Protein AF-A0AAV4E1S9-F1 (afdb_monomer_lite)

Structure (mmCIF, N/CA/C/O backbone):
data_AF-A0AAV4E1S9-F1
#
_entry.id   AF-A0AAV4E1S9-F1
#
loop_
_atom_site.group_PDB
_atom_site.id
_atom_site.type_symbol
_atom_site.label_atom_id
_atom_site.label_alt_id
_atom_site.label_comp_id
_atom_site.label_asym_id
_atom_site.label_entity_id
_atom_site.label_seq_id
_atom_site.pdbx_PDB_ins_code
_atom_site.Cartn_x
_atom_site.Cartn_y
_atom_site.Cartn_z
_atom_site.occupancy
_atom_site.B_iso_or_equiv
_atom_site.auth_seq_id
_atom_site.auth_comp_id
_atom_site.auth_asym_id
_atom_site.auth_atom_id
_atom_site.pdbx_PDB_model_num
ATOM 1 N N . MET A 1 1 ? -1.594 -11.012 10.036 1.00 68.56 1 MET A N 1
ATOM 2 C CA . MET A 1 1 ? -0.171 -11.069 10.429 1.00 68.56 1 MET A CA 1
ATOM 3 C C . MET A 1 1 ? 0.637 -10.473 9.290 1.00 68.56 1 MET A C 1
ATOM 5 O O . MET A 1 1 ? 0.199 -10.654 8.155 1.00 68.56 1 MET A O 1
ATOM 9 N N . PRO A 1 2 ? 1.714 -9.728 9.569 1.00 79.94 2 PRO A N 1
ATOM 10 C CA . PRO A 1 2 ? 2.606 -9.254 8.524 1.00 79.94 2 PRO A CA 1
ATOM 11 C C . PRO A 1 2 ? 3.521 -10.370 8.005 1.00 79.94 2 PRO A C 1
ATOM 13 O O . PRO A 1 2 ? 3.638 -11.422 8.634 1.00 79.94 2 PRO A O 1
ATOM 16 N N . ASP A 1 3 ? 4.177 -10.119 6.878 1.00 80.44 3 ASP A N 1
ATOM 17 C CA . ASP A 1 3 ? 5.277 -10.945 6.383 1.00 80.44 3 ASP A CA 1
ATOM 18 C C . ASP A 1 3 ? 6.614 -10.642 7.104 1.00 80.44 3 ASP A C 1
ATOM 20 O O . ASP A 1 3 ? 6.683 -9.837 8.037 1.00 80.44 3 ASP A O 1
ATOM 24 N N . ASN A 1 4 ? 7.710 -11.247 6.634 1.00 83.25 4 ASN A N 1
ATOM 25 C CA . ASN A 1 4 ? 9.062 -11.036 7.177 1.00 83.25 4 ASN A CA 1
ATOM 26 C C . ASN A 1 4 ? 9.593 -9.597 7.012 1.00 83.25 4 ASN A C 1
ATOM 28 O O . ASN A 1 4 ? 10.620 -9.252 7.591 1.00 83.25 4 ASN A O 1
ATOM 32 N N . CYS A 1 5 ? 8.923 -8.760 6.218 1.00 82.69 5 CYS A N 1
ATOM 33 C CA . CYS A 1 5 ? 9.245 -7.350 6.022 1.00 82.69 5 CYS A CA 1
ATOM 34 C C . CYS A 1 5 ? 8.257 -6.425 6.741 1.00 82.69 5 CYS A C 1
ATOM 36 O O . CYS A 1 5 ? 8.183 -5.246 6.415 1.00 82.69 5 CYS A O 1
ATOM 38 N N . ASN A 1 6 ? 7.491 -6.937 7.706 1.00 86.50 6 ASN A N 1
ATOM 39 C CA . ASN A 1 6 ? 6.443 -6.196 8.403 1.00 86.50 6 ASN A CA 1
ATOM 40 C C . ASN A 1 6 ? 5.324 -5.666 7.473 1.00 86.50 6 ASN A C 1
ATOM 42 O O . ASN A 1 6 ? 4.583 -4.757 7.844 1.00 86.50 6 ASN A O 1
ATOM 46 N N . ARG A 1 7 ? 5.170 -6.235 6.268 1.00 85.44 7 ARG A N 1
ATOM 47 C CA . ARG A 1 7 ? 4.141 -5.849 5.296 1.00 85.44 7 ARG A CA 1
ATOM 48 C C . ARG A 1 7 ? 2.847 -6.584 5.597 1.00 85.44 7 ARG A C 1
ATOM 50 O O . ARG A 1 7 ? 2.787 -7.810 5.658 1.00 85.44 7 ARG A O 1
ATOM 57 N N . TYR A 1 8 ? 1.787 -5.810 5.761 1.00 87.19 8 TYR A N 1
ATOM 58 C CA . TYR A 1 8 ? 0.424 -6.297 5.968 1.00 87.19 8 TYR A CA 1
ATOM 59 C C . TYR A 1 8 ? -0.323 -6.449 4.639 1.00 87.19 8 TYR A C 1
ATOM 61 O O . TYR A 1 8 ? 0.042 -5.789 3.667 1.00 87.19 8 TYR A O 1
ATOM 69 N N . PRO A 1 9 ? -1.434 -7.213 4.596 1.00 85.44 9 PRO A N 1
ATOM 70 C CA . PRO A 1 9 ? -2.255 -7.354 3.391 1.00 85.44 9 PRO A CA 1
ATOM 71 C C . PRO A 1 9 ? -2.634 -6.027 2.714 1.00 85.44 9 PRO A C 1
ATOM 73 O O . PRO A 1 9 ? -2.712 -5.977 1.491 1.00 85.44 9 PRO A O 1
ATOM 76 N N . LEU A 1 10 ? -2.813 -4.944 3.484 1.00 88.06 10 LEU A N 1
ATOM 77 C CA . LEU A 1 10 ? -3.147 -3.625 2.937 1.00 88.06 10 LEU A CA 1
ATOM 78 C C . LEU A 1 10 ? -2.001 -3.007 2.116 1.00 88.06 10 LEU A C 1
ATOM 80 O O . LEU A 1 10 ? -2.277 -2.342 1.124 1.00 88.06 10 LEU A O 1
ATOM 84 N N . HIS A 1 11 ? -0.735 -3.275 2.463 1.00 88.00 11 HIS A N 1
ATOM 85 C CA . HIS A 1 11 ? 0.420 -2.824 1.671 1.00 88.00 11 HIS A CA 1
ATOM 86 C C . HIS A 1 11 ? 0.358 -3.416 0.261 1.00 88.00 11 HIS A C 1
ATOM 88 O O . HIS A 1 11 ? 0.457 -2.704 -0.736 1.00 88.00 11 HIS A O 1
ATOM 94 N N . TYR A 1 12 ? 0.094 -4.721 0.174 1.00 85.62 12 TYR A N 1
ATOM 95 C CA . TYR A 1 12 ? -0.043 -5.403 -1.107 1.00 85.62 12 TYR A CA 1
ATOM 96 C C . TYR A 1 12 ? -1.308 -4.984 -1.853 1.00 85.62 12 TYR A C 1
ATOM 98 O O . TYR A 1 12 ? -1.244 -4.758 -3.057 1.00 85.62 12 TYR A O 1
ATOM 106 N N . ALA A 1 13 ? -2.440 -4.808 -1.166 1.00 87.56 13 ALA A N 1
ATOM 107 C CA . ALA A 1 13 ? -3.679 -4.356 -1.798 1.00 87.56 13 ALA A CA 1
ATOM 108 C C . ALA A 1 13 ? -3.504 -3.007 -2.516 1.00 87.56 13 ALA A C 1
ATOM 110 O O . ALA A 1 13 ? -3.992 -2.840 -3.631 1.00 87.56 13 ALA A O 1
ATOM 111 N N . CYS A 1 14 ? -2.741 -2.079 -1.936 1.00 87.38 14 CYS A N 1
ATOM 112 C CA . CYS A 1 14 ? -2.390 -0.797 -2.552 1.00 87.38 14 CYS A CA 1
ATOM 113 C C . CYS A 1 14 ? -1.410 -0.907 -3.735 1.00 87.38 14 CYS A C 1
ATOM 115 O O . CYS A 1 14 ? -1.243 0.052 -4.477 1.00 87.38 14 CYS A O 1
ATOM 117 N N . SER A 1 15 ? -0.766 -2.056 -3.940 1.00 85.50 15 SER A N 1
ATOM 118 C CA . SER A 1 15 ? 0.112 -2.307 -5.095 1.00 85.50 15 SER A CA 1
ATOM 119 C C . SER A 1 15 ? -0.562 -3.046 -6.256 1.00 85.50 15 SER A C 1
ATOM 121 O O . SER A 1 15 ? 0.041 -3.214 -7.315 1.00 85.50 15 SER A O 1
ATOM 123 N N . LEU A 1 16 ? -1.807 -3.497 -6.076 1.00 84.38 16 LEU A N 1
ATOM 124 C CA . LEU A 1 16 ? -2.567 -4.204 -7.107 1.00 84.38 16 LEU A CA 1
ATOM 125 C C . LEU A 1 16 ? -3.156 -3.246 -8.160 1.00 84.38 16 LEU A C 1
ATOM 127 O O . LEU A 1 16 ? -3.259 -2.041 -7.923 1.00 84.38 16 LEU A O 1
ATOM 131 N N . PRO A 1 17 ? -3.612 -3.773 -9.314 1.00 83.75 17 PRO A N 1
ATOM 132 C CA . PRO A 1 17 ? -4.398 -3.010 -10.272 1.00 83.75 17 PRO A CA 1
ATOM 133 C C . PRO A 1 17 ? -5.623 -2.329 -9.676 1.00 83.75 17 PRO A C 1
ATOM 135 O O . PRO A 1 17 ? -6.301 -2.946 -8.868 1.00 83.75 17 PRO A O 1
ATOM 138 N N . ASP A 1 18 ? -5.937 -1.103 -10.109 1.00 78.94 18 ASP A N 1
ATOM 139 C CA . ASP A 1 18 ? -7.000 -0.253 -9.534 1.00 78.94 18 ASP A CA 1
ATOM 140 C C . ASP A 1 18 ? -8.337 -0.976 -9.314 1.00 78.94 18 ASP A C 1
ATOM 142 O O . ASP A 1 18 ? -9.000 -0.760 -8.299 1.00 78.94 18 ASP A O 1
ATOM 146 N N . GLU A 1 19 ? -8.729 -1.848 -10.245 1.00 79.81 19 GLU A N 1
ATOM 147 C CA . GLU A 1 19 ? -9.961 -2.637 -10.147 1.00 79.81 19 GLU A CA 1
ATOM 148 C C . GLU A 1 19 ? -9.923 -3.643 -8.983 1.00 79.81 19 GLU A C 1
ATOM 150 O O . GLU A 1 19 ? -10.890 -3.762 -8.236 1.00 79.81 19 GLU A O 1
ATOM 155 N N . GLN A 1 20 ? -8.790 -4.319 -8.777 1.00 79.69 20 GLN A N 1
ATOM 156 C CA . GLN A 1 20 ? -8.595 -5.281 -7.686 1.00 79.69 20 GLN A CA 1
ATOM 157 C C . GLN A 1 20 ? -8.253 -4.581 -6.369 1.00 79.69 20 GLN A C 1
ATOM 159 O O . GLN A 1 20 ? -8.795 -4.929 -5.323 1.00 79.69 20 GLN A O 1
ATOM 164 N N . SER A 1 21 ? -7.400 -3.560 -6.417 1.00 84.94 21 SER A N 1
ATOM 165 C CA . SER A 1 21 ? -6.961 -2.789 -5.259 1.00 84.94 21 SER A CA 1
ATOM 166 C C . SER A 1 21 ? -8.144 -2.231 -4.472 1.00 84.94 21 SER A C 1
ATOM 168 O O . SER A 1 21 ? -8.225 -2.451 -3.267 1.00 84.94 21 SER A O 1
ATOM 170 N N . ARG A 1 22 ? -9.115 -1.594 -5.143 1.00 84.81 22 ARG A N 1
ATOM 171 C CA . ARG A 1 22 ? -10.286 -0.996 -4.475 1.00 84.81 22 ARG A CA 1
ATOM 172 C C . ARG A 1 22 ? -11.092 -2.004 -3.664 1.00 84.81 22 ARG A C 1
ATOM 174 O O . ARG A 1 22 ? -11.460 -1.713 -2.528 1.00 84.81 22 ARG A O 1
ATOM 181 N N . GLU A 1 23 ? -11.349 -3.176 -4.234 1.00 86.88 23 GLU A N 1
ATOM 182 C CA . GLU A 1 23 ? -12.148 -4.212 -3.581 1.00 86.88 23 GLU A CA 1
ATOM 183 C C . GLU A 1 23 ? -11.409 -4.812 -2.378 1.00 86.88 23 GLU A C 1
ATOM 185 O O . GLU A 1 23 ? -11.977 -4.932 -1.291 1.00 86.88 23 GLU A O 1
ATOM 190 N N . PHE A 1 24 ? -10.116 -5.110 -2.533 1.00 86.12 24 PHE A N 1
ATOM 191 C CA . PHE A 1 24 ? -9.290 -5.633 -1.443 1.00 86.12 24 PHE A CA 1
ATOM 192 C C . PHE A 1 24 ? -9.093 -4.613 -0.320 1.00 86.12 24 PHE A C 1
ATOM 194 O O . PHE A 1 24 ? -9.242 -4.963 0.849 1.00 86.12 24 PHE A O 1
ATOM 201 N N . VAL A 1 25 ? -8.800 -3.353 -0.653 1.00 85.88 25 VAL A N 1
ATOM 202 C CA . VAL A 1 25 ? -8.674 -2.266 0.327 1.00 85.88 25 VAL A CA 1
ATOM 203 C C . VAL A 1 25 ? -9.973 -2.121 1.115 1.00 85.88 25 VAL A C 1
ATOM 205 O O . VAL A 1 25 ? -9.926 -2.090 2.341 1.00 85.88 25 VAL A O 1
ATOM 208 N N . ARG A 1 26 ? -11.134 -2.129 0.446 1.00 87.06 26 ARG A N 1
ATOM 209 C CA . ARG A 1 26 ? -12.439 -2.069 1.119 1.00 87.06 26 ARG A CA 1
ATOM 210 C C . ARG A 1 26 ? -12.612 -3.202 2.132 1.00 87.06 26 ARG A C 1
ATOM 212 O O . ARG A 1 26 ? -12.860 -2.933 3.303 1.00 87.06 26 ARG A O 1
ATOM 219 N N . VAL A 1 27 ? -12.434 -4.454 1.706 1.00 86.94 27 VAL A N 1
ATOM 220 C CA . VAL A 1 27 ? -12.627 -5.633 2.573 1.00 86.94 27 VAL A CA 1
ATOM 221 C C . VAL A 1 27 ? -11.648 -5.645 3.753 1.00 86.94 27 VAL A C 1
ATOM 223 O O . VAL A 1 27 ? -12.012 -6.029 4.865 1.00 86.94 27 VAL A O 1
ATOM 226 N N . LEU A 1 28 ? -10.400 -5.223 3.535 1.00 85.38 28 LEU A N 1
ATOM 227 C CA . LEU A 1 28 ? -9.382 -5.172 4.586 1.00 85.38 28 LEU A CA 1
ATOM 228 C C . LEU A 1 28 ? -9.667 -4.060 5.606 1.00 85.38 28 LEU A C 1
ATOM 230 O O . LEU A 1 28 ? -9.558 -4.295 6.812 1.00 85.38 28 LEU A O 1
ATOM 234 N N . LEU A 1 29 ? -10.098 -2.884 5.141 1.00 81.69 29 LEU A N 1
ATOM 235 C CA . LEU A 1 29 ? -10.469 -1.766 6.009 1.00 81.69 29 LEU A CA 1
ATOM 236 C C . LEU A 1 29 ? -11.767 -2.026 6.786 1.00 81.69 29 LEU A C 1
ATOM 238 O O . LEU A 1 29 ? -11.888 -1.561 7.913 1.00 81.69 29 LEU A O 1
ATOM 242 N N . GLU A 1 30 ? -12.706 -2.817 6.263 1.00 84.06 30 GLU A N 1
ATOM 243 C CA . GLU A 1 30 ? -13.911 -3.224 7.008 1.00 84.06 30 GLU A CA 1
ATOM 244 C C . GLU A 1 30 ? -13.597 -4.081 8.245 1.00 84.06 30 GLU A C 1
ATOM 246 O O . GLU A 1 30 ? -14.382 -4.122 9.194 1.00 84.06 30 GLU A O 1
ATOM 251 N N . LYS A 1 31 ? -12.460 -4.786 8.250 1.00 75.12 31 LYS A N 1
ATOM 252 C CA . LYS A 1 31 ? -12.089 -5.709 9.330 1.00 75.12 31 LYS A CA 1
ATOM 253 C C . LYS A 1 31 ? -11.265 -5.054 10.435 1.00 75.12 31 LYS A C 1
ATOM 255 O O . LYS A 1 31 ? -11.423 -5.463 11.580 1.00 75.12 31 LYS A O 1
ATOM 260 N N . ASN A 1 32 ? -10.378 -4.108 10.109 1.00 71.31 32 ASN A N 1
ATOM 261 C CA . ASN A 1 32 ? -9.557 -3.366 11.081 1.00 71.31 32 ASN A CA 1
ATOM 262 C C . ASN A 1 32 ? -8.884 -2.135 10.427 1.00 71.31 32 ASN A C 1
ATOM 264 O O . ASN A 1 32 ? -7.699 -2.187 10.088 1.00 71.31 32 ASN A O 1
ATOM 268 N N . PRO A 1 33 ? -9.603 -1.011 10.264 1.00 69.19 33 PRO A N 1
ATOM 269 C CA . PRO A 1 33 ? -9.119 0.121 9.473 1.00 69.19 33 PRO A CA 1
ATOM 270 C C . PRO A 1 33 ? -7.924 0.831 10.129 1.00 69.19 33 PRO A C 1
ATOM 272 O O . PRO A 1 33 ? -6.889 1.029 9.499 1.00 69.19 33 PRO A O 1
ATOM 275 N N . GLU A 1 34 ? -8.009 1.130 11.430 1.00 67.75 34 GLU A N 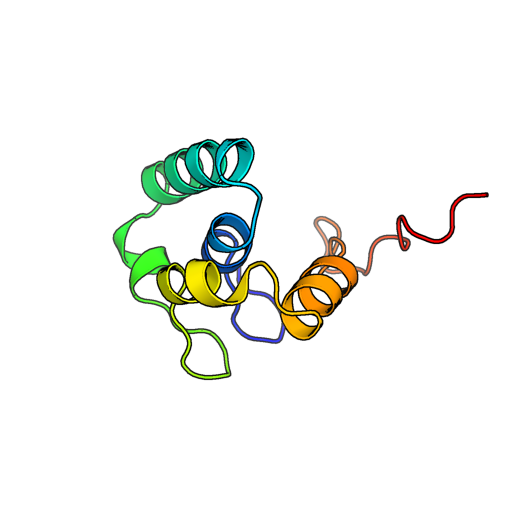1
ATOM 276 C CA . GLU A 1 34 ? -6.988 1.944 12.103 1.00 67.75 34 GLU A CA 1
ATOM 277 C C . GLU A 1 34 ? -5.622 1.269 12.209 1.00 67.75 34 GLU A C 1
ATOM 279 O O . GLU A 1 34 ? -4.591 1.936 12.125 1.00 67.75 34 GLU A O 1
ATOM 284 N N . GLN A 1 35 ? -5.605 -0.044 12.447 1.00 66.88 35 GLN A N 1
ATOM 285 C CA . GLN A 1 35 ? -4.353 -0.751 12.687 1.00 66.88 35 GLN A CA 1
ATOM 286 C C . GLN A 1 35 ? -3.580 -0.943 11.384 1.00 66.88 35 GLN A C 1
ATOM 288 O O . GLN A 1 35 ? -2.353 -0.888 11.401 1.00 66.88 35 GLN A O 1
ATOM 293 N N . MET A 1 36 ? -4.291 -1.142 10.271 1.00 69.56 36 MET A N 1
ATOM 294 C CA . MET A 1 36 ? -3.687 -1.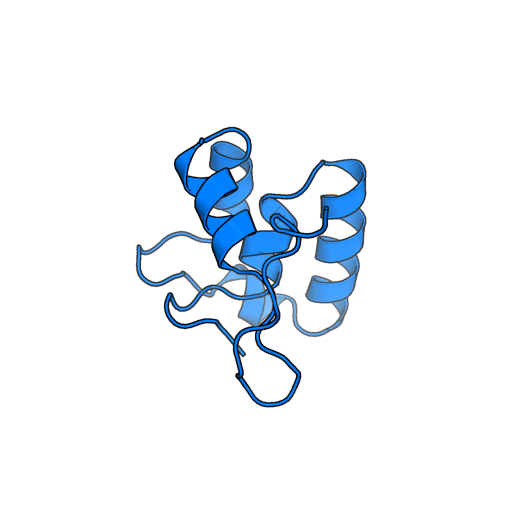421 8.973 1.00 69.56 36 MET A CA 1
ATOM 295 C C . MET A 1 36 ? -3.189 -0.156 8.275 1.00 69.56 36 MET A C 1
ATOM 297 O O . MET A 1 36 ? -2.148 -0.223 7.639 1.00 69.56 36 MET A O 1
ATOM 301 N N . GLU A 1 37 ? -3.869 0.988 8.414 1.00 71.88 37 GLU A N 1
ATOM 302 C CA . GLU A 1 37 ? -3.412 2.249 7.803 1.00 71.88 37 GLU A CA 1
ATOM 303 C C . GLU A 1 37 ? -2.198 2.862 8.510 1.00 71.88 37 GLU A C 1
ATOM 305 O O . GLU A 1 37 ? -1.383 3.519 7.869 1.00 71.88 37 GLU A O 1
ATOM 310 N N . LYS A 1 38 ? -2.066 2.658 9.828 1.00 78.38 38 LYS A N 1
ATOM 311 C CA . LYS A 1 38 ? -1.018 3.288 10.653 1.00 78.38 38 LYS A CA 1
ATOM 312 C C . LYS A 1 38 ? 0.238 2.426 10.821 1.00 78.38 38 LYS A C 1
ATOM 314 O O . LYS A 1 38 ? 1.175 2.855 11.492 1.00 78.38 38 LYS A O 1
ATOM 319 N N . THR A 1 39 ? 0.265 1.209 10.277 1.00 83.00 39 THR A N 1
ATOM 320 C CA . THR A 1 39 ? 1.440 0.331 10.363 1.00 83.00 39 THR A CA 1
ATOM 321 C C . THR A 1 39 ? 2.333 0.503 9.148 1.00 83.00 39 THR A C 1
ATOM 323 O O . THR A 1 39 ? 1.885 0.323 8.023 1.00 83.00 39 THR A O 1
ATOM 326 N N . MET A 1 40 ? 3.602 0.812 9.400 1.00 89.44 40 MET A N 1
ATOM 327 C CA . MET A 1 40 ? 4.647 0.840 8.381 1.00 89.44 40 MET A CA 1
ATOM 328 C C . MET A 1 40 ? 5.277 -0.542 8.211 1.00 89.44 40 MET A C 1
ATOM 330 O O . MET A 1 40 ? 5.362 -1.321 9.170 1.00 89.44 40 MET A O 1
ATOM 334 N N . ASP A 1 41 ? 5.780 -0.812 7.0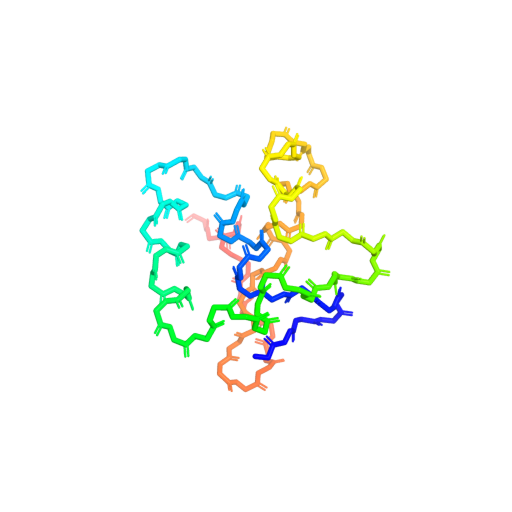13 1.00 88.38 41 ASP A N 1
ATOM 335 C CA . ASP A 1 41 ? 6.677 -1.936 6.772 1.00 88.38 41 ASP A CA 1
ATOM 336 C C . ASP A 1 41 ? 8.080 -1.710 7.385 1.00 88.38 41 ASP A C 1
ATOM 338 O O . ASP A 1 41 ? 8.340 -0.722 8.079 1.00 88.38 41 ASP A O 1
ATOM 342 N N . LYS A 1 42 ? 8.999 -2.658 7.168 1.00 88.81 42 LYS A N 1
ATOM 343 C CA . LYS A 1 42 ? 10.383 -2.602 7.673 1.00 88.81 42 LYS A CA 1
ATOM 344 C C . LYS A 1 42 ? 11.176 -1.393 7.160 1.00 88.81 42 LYS A C 1
ATOM 346 O O . LYS A 1 42 ? 12.165 -1.021 7.786 1.00 88.81 42 LYS A O 1
ATOM 351 N N . ASP A 1 43 ? 10.765 -0.830 6.026 1.00 88.06 43 ASP A N 1
ATOM 352 C CA . ASP A 1 43 ? 11.434 0.268 5.335 1.00 88.06 43 ASP A CA 1
ATOM 353 C C . ASP A 1 43 ? 10.794 1.621 5.707 1.00 88.06 43 ASP A C 1
ATOM 355 O O . ASP A 1 43 ? 11.201 2.668 5.204 1.00 88.06 43 ASP A O 1
ATOM 359 N N . GLY A 1 44 ? 9.819 1.618 6.626 1.00 90.88 44 GLY A N 1
ATOM 360 C CA . GLY A 1 44 ? 9.116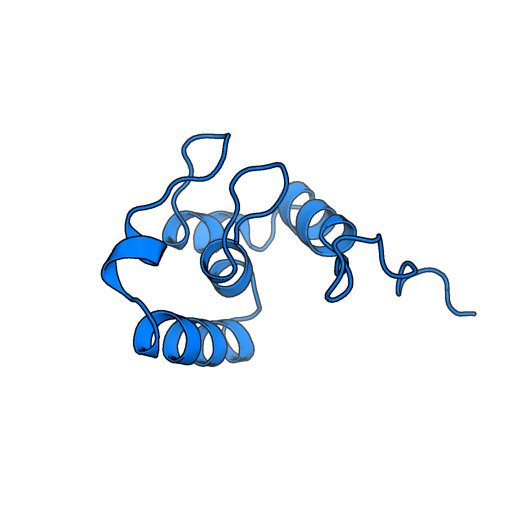 2.818 7.072 1.00 90.88 44 GLY A CA 1
ATOM 361 C C . GLY A 1 44 ? 8.043 3.292 6.091 1.00 90.88 44 GLY A C 1
ATOM 362 O O . GLY A 1 44 ? 7.650 4.454 6.156 1.00 90.88 44 GLY A O 1
ATOM 363 N N . VAL A 1 45 ? 7.588 2.423 5.184 1.00 89.44 45 VAL A N 1
ATOM 364 C CA . VAL A 1 45 ? 6.617 2.763 4.139 1.00 89.44 45 VAL A CA 1
ATOM 365 C C . VAL A 1 45 ? 5.211 2.377 4.588 1.00 89.44 45 VAL A C 1
ATOM 367 O O . VAL A 1 45 ? 4.977 1.257 5.045 1.00 89.44 45 VAL A O 1
ATOM 370 N N . TYR A 1 46 ? 4.262 3.296 4.435 1.00 90.12 46 TYR A N 1
ATOM 371 C CA . TYR A 1 46 ? 2.847 3.058 4.708 1.00 90.12 46 TYR A CA 1
ATOM 372 C C . TYR A 1 46 ? 2.147 2.353 3.537 1.00 90.12 46 TYR A C 1
ATOM 374 O O . TYR A 1 46 ? 2.549 2.507 2.379 1.00 90.12 46 TYR A O 1
ATOM 382 N N . PRO A 1 47 ? 1.013 1.667 3.779 1.00 87.69 47 PRO A N 1
ATOM 383 C CA . PRO A 1 47 ? 0.263 1.009 2.715 1.00 87.69 47 PRO A CA 1
ATOM 384 C C . PRO A 1 47 ? -0.122 1.946 1.568 1.00 87.69 47 PRO A C 1
ATOM 386 O O . PRO A 1 47 ? -0.014 1.573 0.408 1.00 87.69 47 PRO A O 1
ATOM 389 N N . ALA A 1 48 ? -0.549 3.176 1.865 1.00 86.31 48 ALA A N 1
ATOM 390 C CA . ALA A 1 48 ? -0.963 4.135 0.839 1.00 86.31 48 ALA A CA 1
ATOM 391 C C . ALA A 1 48 ? 0.184 4.536 -0.109 1.00 86.31 48 ALA A C 1
ATOM 393 O O . ALA A 1 48 ? -0.055 4.856 -1.271 1.00 86.31 48 ALA A O 1
ATOM 394 N N . GLU A 1 49 ? 1.436 4.477 0.349 1.00 87.50 49 GLU A N 1
ATOM 395 C CA . GLU A 1 49 ? 2.609 4.853 -0.446 1.00 87.50 49 GLU A CA 1
ATOM 396 C C . GLU A 1 49 ? 2.994 3.779 -1.477 1.00 87.50 49 GLU A C 1
ATOM 398 O O . GLU A 1 49 ? 3.698 4.070 -2.448 1.00 87.50 49 GLU A O 1
ATOM 403 N N . TYR A 1 50 ? 2.472 2.554 -1.339 1.00 87.00 50 TYR A N 1
ATOM 404 C CA . TYR A 1 50 ? 2.653 1.488 -2.330 1.00 87.00 50 TYR A CA 1
ATOM 405 C C . TYR A 1 50 ? 1.961 1.807 -3.664 1.00 87.00 50 TYR A C 1
ATOM 407 O O . TYR A 1 50 ? 2.440 1.362 -4.708 1.00 87.00 50 TYR A O 1
ATOM 415 N N . LEU A 1 51 ? 0.910 2.642 -3.661 1.00 82.50 51 LEU A N 1
ATOM 416 C CA . LEU A 1 51 ? 0.228 3.094 -4.884 1.00 82.50 51 LEU A CA 1
ATOM 417 C C . LEU A 1 51 ? 1.198 3.798 -5.843 1.00 82.50 51 LEU A C 1
ATOM 419 O O . LEU A 1 51 ? 1.158 3.570 -7.049 1.00 82.50 51 LEU A O 1
ATOM 423 N N . ALA A 1 52 ? 2.115 4.607 -5.307 1.00 83.75 52 ALA A N 1
ATOM 424 C CA . ALA A 1 52 ? 3.107 5.330 -6.102 1.00 83.75 52 ALA A CA 1
ATOM 425 C C . ALA A 1 52 ? 4.222 4.421 -6.649 1.00 83.75 52 ALA A C 1
ATOM 427 O O . ALA A 1 52 ? 4.923 4.788 -7.589 1.00 83.75 52 ALA A O 1
ATOM 428 N N . LYS A 1 53 ? 4.397 3.235 -6.058 1.00 82.81 53 LYS A N 1
ATOM 429 C CA . LYS A 1 53 ? 5.436 2.261 -6.418 1.00 82.81 53 LYS A CA 1
ATOM 430 C C . LYS A 1 53 ? 4.901 1.116 -7.279 1.00 82.81 53 LYS A C 1
ATOM 432 O O . LYS A 1 53 ? 5.688 0.247 -7.655 1.00 82.81 53 LYS A O 1
ATOM 437 N N . ARG A 1 54 ? 3.604 1.115 -7.606 1.00 81.75 54 ARG A N 1
ATOM 438 C CA 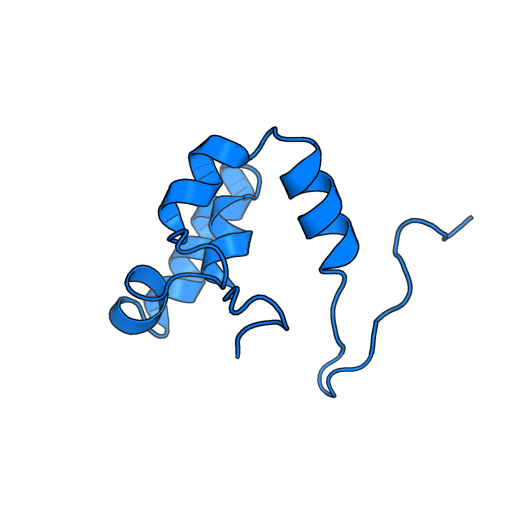. ARG A 1 54 ? 2.892 0.032 -8.302 1.00 81.75 54 ARG A CA 1
ATOM 439 C C . ARG A 1 54 ? 3.629 -0.517 -9.531 1.00 81.75 54 ARG A C 1
ATOM 441 O O . ARG A 1 54 ? 3.755 -1.731 -9.672 1.00 81.75 54 ARG A O 1
ATOM 448 N N . ASP A 1 55 ? 4.159 0.364 -10.374 1.00 79.69 55 ASP A N 1
ATOM 449 C CA . ASP A 1 55 ? 4.828 -0.013 -11.628 1.00 79.69 55 ASP A CA 1
ATOM 450 C C . ASP A 1 55 ? 6.346 -0.221 -11.479 1.00 79.69 55 ASP A C 1
ATOM 452 O O . ASP A 1 55 ? 7.060 -0.427 -12.461 1.00 79.69 55 ASP A O 1
ATOM 456 N N . SER A 1 56 ? 6.872 -0.166 -10.253 1.00 83.31 56 SER A N 1
ATOM 457 C CA . SER A 1 56 ? 8.292 -0.410 -10.011 1.00 83.31 56 SER A CA 1
ATOM 458 C C . SER A 1 56 ? 8.614 -1.898 -10.146 1.00 83.31 56 SER A C 1
ATOM 460 O O . SER A 1 56 ? 7.931 -2.757 -9.587 1.00 83.31 56 SER A O 1
ATOM 462 N N . ALA A 1 57 ? 9.695 -2.210 -10.866 1.00 83.69 57 ALA A N 1
ATOM 463 C CA . ALA A 1 57 ? 10.167 -3.585 -11.023 1.00 83.69 57 ALA A CA 1
ATOM 464 C C . ALA A 1 57 ? 10.470 -4.249 -9.669 1.00 83.69 57 ALA A C 1
ATOM 466 O O . ALA A 1 57 ? 10.214 -5.435 -9.491 1.00 83.69 57 ALA A O 1
ATOM 467 N N . GLU A 1 58 ? 10.957 -3.464 -8.705 1.00 82.44 58 GLU A N 1
ATOM 468 C CA . GLU A 1 58 ? 11.184 -3.900 -7.329 1.00 82.44 58 GLU A CA 1
ATOM 469 C C . GLU A 1 58 ? 9.886 -4.381 -6.671 1.00 82.44 58 GLU A C 1
ATOM 471 O O . GLU A 1 58 ? 9.839 -5.497 -6.163 1.00 82.44 58 GLU A O 1
ATOM 476 N N . LEU A 1 59 ? 8.800 -3.605 -6.752 1.00 80.31 59 LEU A N 1
ATOM 477 C CA . LEU A 1 59 ? 7.519 -3.995 -6.167 1.00 80.31 59 LEU A CA 1
ATOM 478 C C . LEU A 1 59 ? 6.864 -5.165 -6.908 1.00 80.31 59 LEU A C 1
ATOM 480 O O . LEU A 1 59 ? 6.261 -6.027 -6.273 1.00 80.31 59 LEU A O 1
ATOM 484 N N . GLN A 1 60 ? 7.012 -5.234 -8.232 1.00 79.44 60 GLN A N 1
ATOM 485 C CA . GLN A 1 60 ? 6.552 -6.380 -9.022 1.00 79.44 60 GLN A CA 1
ATOM 486 C C . GLN A 1 60 ? 7.294 -7.663 -8.622 1.00 79.44 60 GLN A C 1
ATOM 488 O O . GLN A 1 60 ? 6.662 -8.703 -8.437 1.00 79.44 60 GLN A O 1
ATOM 493 N N . GLN A 1 61 ? 8.611 -7.588 -8.407 1.00 80.06 61 GLN A N 1
ATOM 494 C CA . GLN A 1 61 ? 9.395 -8.705 -7.880 1.00 80.06 61 GLN A CA 1
ATOM 495 C C . GLN A 1 61 ? 8.976 -9.044 -6.446 1.00 80.06 61 GLN A C 1
ATOM 497 O O . GLN A 1 61 ? 8.741 -10.206 -6.147 1.00 80.06 61 GLN A O 1
ATOM 502 N N . MET A 1 62 ? 8.766 -8.049 -5.579 1.00 77.94 62 MET A N 1
ATOM 503 C CA . MET A 1 62 ? 8.264 -8.264 -4.217 1.00 77.94 62 MET A CA 1
ATOM 504 C C . MET A 1 62 ? 6.893 -8.948 -4.204 1.00 77.94 62 MET A C 1
ATOM 506 O O . MET A 1 62 ? 6.662 -9.799 -3.354 1.00 77.94 62 MET A O 1
ATOM 510 N N . LEU A 1 63 ? 5.982 -8.593 -5.115 1.00 74.50 63 LEU A N 1
ATOM 511 C CA . LEU A 1 63 ? 4.672 -9.235 -5.268 1.00 74.50 63 LEU A CA 1
ATOM 512 C C . LEU A 1 63 ? 4.794 -10.680 -5.762 1.00 74.50 63 LEU A C 1
ATOM 514 O O . LEU A 1 63 ? 4.060 -11.554 -5.303 1.00 74.50 63 LEU A O 1
ATOM 518 N N . MET A 1 64 ? 5.736 -10.936 -6.671 1.00 73.50 64 MET A N 1
ATOM 519 C CA . MET A 1 64 ? 6.067 -12.283 -7.143 1.00 73.50 64 MET A CA 1
ATOM 520 C C . MET A 1 64 ? 6.717 -13.135 -6.043 1.00 73.50 64 MET A C 1
ATOM 522 O O . MET A 1 64 ? 6.441 -14.330 -5.964 1.00 73.50 64 MET A O 1
ATOM 526 N N . ASP A 1 65 ? 7.548 -12.531 -5.195 1.00 70.69 65 ASP A N 1
ATOM 527 C CA . ASP A 1 65 ? 8.260 -13.190 -4.095 1.00 70.69 65 ASP A CA 1
ATOM 528 C C . ASP A 1 65 ? 7.359 -13.390 -2.875 1.00 70.69 65 ASP A C 1
ATOM 530 O O . ASP A 1 65 ? 7.477 -14.383 -2.165 1.00 70.69 65 ASP A O 1
ATOM 534 N N . ALA A 1 66 ? 6.389 -12.496 -2.662 1.00 64.38 66 ALA A N 1
ATOM 535 C CA . ALA A 1 66 ? 5.360 -12.610 -1.631 1.00 64.38 66 ALA A CA 1
ATOM 536 C C . ALA A 1 66 ? 4.363 -13.754 -1.897 1.00 64.38 66 ALA A C 1
ATOM 538 O O . ALA A 1 66 ? 3.310 -13.808 -1.257 1.00 64.38 66 ALA A O 1
ATOM 539 N N . ARG A 1 67 ? 4.678 -14.674 -2.822 1.00 57.56 67 ARG A N 1
ATOM 540 C CA . ARG A 1 67 ? 3.922 -15.892 -3.113 1.00 57.56 67 ARG A CA 1
ATOM 541 C C . ARG A 1 67 ? 3.707 -16.724 -1.854 1.00 57.56 67 ARG A C 1
ATOM 543 O O . ARG A 1 67 ? 4.515 -17.553 -1.456 1.00 57.56 67 ARG A O 1
ATOM 550 N N . THR A 1 68 ? 2.547 -16.437 -1.269 1.00 56.88 68 THR A N 1
ATOM 551 C CA . THR A 1 68 ? 1.697 -17.233 -0.390 1.00 56.88 68 THR A CA 1
ATOM 552 C C . THR A 1 68 ? 2.457 -18.260 0.422 1.00 56.88 68 THR A C 1
ATOM 554 O O . THR A 1 68 ? 2.525 -19.436 0.064 1.00 56.88 68 THR A O 1
ATOM 557 N N . LEU A 1 69 ? 2.944 -17.806 1.574 1.00 52.41 69 LEU A N 1
ATOM 558 C CA . LEU A 1 69 ? 2.979 -18.675 2.733 1.00 52.41 69 LEU A CA 1
ATOM 559 C C . LEU A 1 69 ? 1.593 -19.332 2.854 1.00 52.41 69 LEU A C 1
ATOM 561 O O . LEU A 1 69 ? 0.574 -18.633 2.841 1.00 52.41 69 LEU A O 1
ATOM 565 N N . ASP A 1 70 ? 1.538 -20.661 2.895 1.00 56.50 70 ASP A N 1
ATOM 566 C CA . ASP A 1 70 ? 0.302 -21.377 3.191 1.00 56.50 70 ASP A CA 1
ATOM 567 C C . ASP A 1 70 ? -0.222 -20.966 4.584 1.00 56.50 70 ASP A C 1
ATOM 569 O O . ASP A 1 70 ? 0.416 -20.214 5.327 1.00 56.50 70 ASP A O 1
ATOM 573 N N . ALA A 1 71 ? -1.391 -21.473 4.985 1.00 48.53 71 ALA A N 1
ATOM 574 C CA . ALA A 1 71 ? -1.958 -21.201 6.311 1.00 48.53 71 ALA A CA 1
ATOM 575 C C . ALA A 1 71 ? -1.023 -21.571 7.494 1.00 48.53 71 ALA A C 1
ATOM 577 O O . ALA A 1 71 ? -1.339 -21.256 8.640 1.00 48.53 71 ALA A O 1
ATOM 578 N N . TYR A 1 72 ? 0.112 -22.225 7.222 1.00 54.22 72 TYR A N 1
ATOM 579 C CA . TYR A 1 72 ? 1.122 -22.673 8.173 1.00 54.22 72 TYR A CA 1
ATOM 580 C C . TYR A 1 72 ? 2.466 -21.947 8.024 1.00 54.22 72 TYR A C 1
ATOM 582 O O . TYR A 1 72 ? 3.436 -22.352 8.663 1.00 54.22 72 TYR A O 1
ATOM 590 N N . GLY A 1 73 ? 2.554 -20.885 7.218 1.00 54.19 73 GLY A N 1
ATOM 591 C CA . GLY A 1 73 ? 3.804 -20.141 7.077 1.00 54.19 73 GLY A CA 1
ATOM 592 C C . GLY A 1 73 ? 4.832 -20.822 6.169 1.00 54.19 73 GLY A C 1
ATOM 593 O O . GLY A 1 73 ? 6.015 -20.512 6.281 1.00 54.19 73 GLY A O 1
ATOM 594 N N . ARG A 1 74 ? 4.433 -21.777 5.316 1.00 56.34 74 ARG A N 1
ATOM 595 C CA . ARG A 1 74 ? 5.345 -22.473 4.393 1.00 56.34 74 ARG A CA 1
ATOM 596 C C . ARG A 1 74 ? 5.222 -21.907 2.991 1.00 56.34 74 ARG A C 1
ATOM 598 O O . ARG A 1 74 ? 4.110 -21.740 2.503 1.00 56.34 74 ARG A O 1
ATOM 605 N N . GLU A 1 75 ? 6.355 -21.648 2.350 1.00 59.38 75 GLU A N 1
ATOM 606 C CA . GLU A 1 75 ? 6.429 -21.150 0.974 1.00 59.38 75 GLU A CA 1
ATOM 607 C C . GLU A 1 75 ? 5.578 -22.019 0.030 1.00 59.38 75 GLU A C 1
ATOM 609 O O . GLU A 1 75 ? 5.801 -23.225 -0.107 1.00 59.38 75 GLU A O 1
ATOM 614 N N . GLY A 1 76 ? 4.561 -21.419 -0.591 1.00 54.78 76 GLY A N 1
ATOM 615 C CA . GLY A 1 76 ? 3.787 -22.054 -1.651 1.00 54.78 76 GLY A CA 1
ATOM 616 C C . GLY A 1 76 ? 4.601 -22.129 -2.950 1.00 54.78 76 GLY A C 1
ATOM 617 O O . GLY A 1 76 ? 5.464 -21.281 -3.187 1.00 54.78 76 GLY A O 1
ATOM 618 N N . PRO A 1 77 ? 4.353 -23.126 -3.820 1.00 48.34 77 PRO A N 1
ATOM 619 C CA . PRO A 1 77 ? 5.104 -23.272 -5.060 1.00 48.34 77 PRO A CA 1
ATOM 620 C C . PRO A 1 77 ? 4.963 -22.029 -5.946 1.00 48.34 77 PRO A C 1
ATOM 622 O O . PRO A 1 77 ? 3.876 -21.468 -6.107 1.00 48.34 77 PRO A O 1
ATOM 625 N N . LEU A 1 78 ? 6.080 -21.617 -6.549 1.00 51.34 78 LEU A N 1
ATOM 626 C CA . LEU A 1 78 ? 6.143 -20.484 -7.462 1.00 51.34 78 LEU A CA 1
ATOM 627 C C . LEU A 1 78 ? 5.159 -20.692 -8.632 1.00 51.34 78 LEU A C 1
ATOM 629 O O . LEU A 1 78 ? 5.395 -21.525 -9.500 1.00 51.34 78 LEU A O 1
ATOM 633 N N . LEU A 1 79 ? 4.099 -19.879 -8.730 1.00 48.44 79 LEU A N 1
ATOM 634 C CA . LEU A 1 79 ? 3.193 -19.830 -9.900 1.00 48.44 79 LEU A CA 1
ATOM 635 C C . LEU A 1 79 ? 3.909 -19.499 -11.242 1.00 48.44 79 LEU A C 1
ATOM 637 O O . LEU A 1 79 ? 3.254 -19.411 -12.270 1.00 48.44 79 LEU A O 1
ATOM 641 N N . ALA A 1 80 ? 5.230 -19.265 -11.257 1.00 44.44 80 ALA A N 1
ATOM 642 C CA . ALA A 1 80 ? 6.028 -18.952 -12.452 1.00 44.44 80 ALA A CA 1
ATOM 643 C C . ALA A 1 80 ? 6.698 -20.190 -13.064 1.00 44.44 80 ALA A C 1
ATOM 645 O O . ALA A 1 80 ? 7.310 -20.084 -14.121 1.00 44.44 80 ALA A O 1
ATOM 646 N N . THR A 1 81 ? 6.602 -21.352 -12.415 1.00 41.47 81 THR A N 1
ATOM 647 C CA . THR A 1 81 ? 7.195 -22.603 -12.904 1.00 41.47 81 THR A CA 1
ATOM 648 C C . THR A 1 81 ? 6.145 -23.698 -13.053 1.00 41.47 81 THR A C 1
ATOM 650 O O . THR A 1 81 ? 6.386 -24.840 -12.662 1.00 41.47 81 THR A O 1
ATOM 653 N N . GLN A 1 82 ? 4.970 -23.366 -13.592 1.00 34.16 82 GLN A N 1
ATOM 654 C CA . GLN A 1 82 ? 4.120 -24.389 -14.200 1.00 34.16 82 GLN A CA 1
ATOM 655 C C . GLN A 1 82 ? 4.349 -24.371 -15.721 1.00 34.16 82 GLN A C 1
ATOM 657 O O . GLN A 1 82 ? 4.316 -23.281 -16.295 1.00 34.16 82 GLN A O 1
ATOM 662 N N . PRO A 1 83 ? 4.685 -25.524 -16.332 1.00 40.22 83 PRO A N 1
ATOM 663 C CA . PRO A 1 83 ? 4.915 -25.646 -17.771 1.00 40.22 83 PRO A CA 1
ATOM 664 C C . PRO A 1 83 ? 3.647 -25.420 -18.601 1.00 40.22 83 PRO A C 1
ATOM 666 O O . PRO A 1 83 ? 2.535 -25.627 -18.063 1.00 40.22 8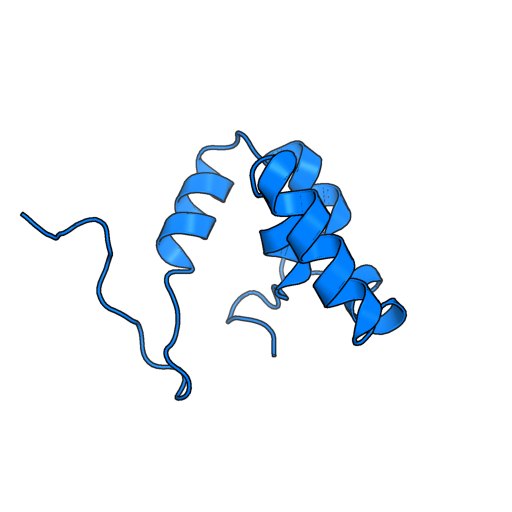3 PRO A O 1
#

InterPro domains:
  IPR036770 Ankyrin repeat-containing domain superfamily [G3DSA:1.25.40.20] (1-79)
  IPR036770 Ankyrin repeat-containing domain superfamily [SSF48403] (2-66)

pLDDT: mean 75.52, std 14.25, range [34.16, 90.88]

Sequence (83 aa):
MPDNCNRYPLHYACSLPDEQSREFVRVLLEKNPEQMEKTMDKDGVYPAEYLAKRDSAELQQMLMDARTLDAYGREGPLLATQP

Radius of gyration: 12.95 Å; chains: 1; bounding box: 25×31×30 Å

Secondary structure (DSSP, 8-state):
---TTS--HHHHHTTS-HHHHHHHHHHHHHH-HHHHHS---TTS--GGGHHHHTT-HHHHHHHHHT--B-TTSPBPP-TT---

Organism: NCBI:txid259542

Foldseek 3Di:
DADPQQQDQLLVLLLDPPVSSVVSNVVVCVVPVVVQQPGATNVRDGSNCSNVCNPPPVVVVVNQVPQDDDVPRDHDDRPVPDD